Protein AF-A0A6S6TNZ6-F1 (afdb_monomer_lite)

Organism: NCBI:txid269237

Secondary structure (DSSP, 8-state):
--TT-EEE-TTT--EEE-SS--SSPPEETTEEPEE--S-HHHHHHHHHHHHHHHHHHHHHHHHHHHHHTT-TTTTHHHHHHHHHHHHHHHHHT-

Structure (mmCIF, N/CA/C/O backbone):
data_AF-A0A6S6TNZ6-F1
#
_entry.id   AF-A0A6S6TNZ6-F1
#
loop_
_atom_site.group_PDB
_atom_site.id
_atom_site.type_symbol
_atom_site.label_atom_id
_atom_site.label_alt_id
_atom_site.label_comp_id
_atom_site.label_asym_id
_atom_site.label_entity_id
_atom_site.label_seq_id
_atom_site.pdbx_PDB_ins_code
_atom_site.Cartn_x
_atom_site.Cartn_y
_atom_site.Cartn_z
_atom_site.occupancy
_atom_site.B_iso_or_equiv
_atom_site.auth_seq_id
_atom_site.auth_comp_id
_atom_site.auth_asym_id
_atom_site.auth_atom_id
_atom_site.pdbx_PDB_model_num
ATOM 1 N N . MET A 1 1 ? -7.056 10.570 14.952 1.00 78.69 1 MET A N 1
ATOM 2 C CA . MET A 1 1 ? -6.959 9.995 13.603 1.00 78.69 1 MET A CA 1
ATOM 3 C C . MET A 1 1 ? -5.549 10.185 13.103 1.00 78.69 1 MET A C 1
ATOM 5 O O . MET A 1 1 ? -5.028 11.296 13.154 1.00 78.69 1 MET A O 1
ATOM 9 N N . ARG A 1 2 ? -4.930 9.101 12.668 1.00 84.25 2 ARG A N 1
ATOM 10 C CA . ARG A 1 2 ? -3.674 9.066 11.932 1.00 84.25 2 ARG A CA 1
ATOM 11 C C . ARG A 1 2 ? -3.966 8.549 10.528 1.00 84.25 2 ARG A C 1
ATOM 13 O O . ARG A 1 2 ? -4.976 7.889 10.292 1.00 84.25 2 ARG A O 1
ATOM 20 N N . GLN A 1 3 ? -3.082 8.879 9.599 1.00 86.31 3 GLN A N 1
ATOM 21 C CA . GLN A 1 3 ? -3.155 8.359 8.241 1.00 86.31 3 GLN A CA 1
ATOM 22 C C . GLN A 1 3 ? -3.075 6.824 8.267 1.00 86.31 3 GLN A C 1
ATOM 24 O O . GLN A 1 3 ? -2.272 6.275 9.017 1.00 86.31 3 GLN A O 1
ATOM 29 N N . TYR A 1 4 ? -3.904 6.170 7.455 1.00 89.69 4 TYR A N 1
ATOM 30 C CA . TYR A 1 4 ? -4.082 4.719 7.321 1.00 89.69 4 TYR A CA 1
ATOM 31 C C . TYR A 1 4 ? -4.785 3.991 8.474 1.00 89.69 4 TYR A C 1
ATOM 33 O O . TYR A 1 4 ? -4.836 2.761 8.481 1.00 89.69 4 TYR A O 1
ATOM 41 N N . GLU A 1 5 ? -5.378 4.713 9.426 1.00 90.94 5 GLU A N 1
ATOM 42 C CA . GLU A 1 5 ? -6.301 4.098 10.384 1.00 90.94 5 GLU A CA 1
ATOM 43 C C . GLU A 1 5 ? -7.618 3.725 9.690 1.00 90.94 5 GLU A C 1
ATOM 45 O O . GLU A 1 5 ? -8.172 4.499 8.906 1.00 90.94 5 GLU A O 1
ATOM 50 N N . SER A 1 6 ? -8.119 2.528 9.986 1.00 91.19 6 SER A N 1
ATOM 51 C CA . SER A 1 6 ? -9.394 2.014 9.488 1.00 91.19 6 SER A CA 1
ATOM 52 C C . SER A 1 6 ? -10.478 2.155 10.551 1.00 91.19 6 SER A C 1
ATOM 54 O O . SER A 1 6 ? -10.253 1.864 11.730 1.00 91.19 6 SER A O 1
ATOM 56 N N . TYR A 1 7 ? -11.662 2.582 10.122 1.00 91.44 7 TYR A N 1
ATOM 57 C CA . TYR A 1 7 ? -12.839 2.781 10.957 1.00 91.44 7 TYR A CA 1
ATOM 58 C C . TYR A 1 7 ? -14.037 2.040 10.383 1.00 91.44 7 TYR A C 1
ATOM 60 O O . TYR A 1 7 ? -14.268 2.076 9.177 1.00 91.44 7 TYR A O 1
ATOM 68 N N . LYS A 1 8 ? -14.849 1.441 11.249 1.00 92.25 8 LYS A N 1
ATOM 69 C CA . LYS A 1 8 ? -16.027 0.665 10.875 1.00 92.25 8 LYS A CA 1
ATOM 70 C C . LYS A 1 8 ? -17.283 1.194 11.555 1.00 92.25 8 LYS A C 1
ATOM 72 O O . LYS A 1 8 ? -17.280 1.573 12.725 1.00 92.25 8 LYS A O 1
ATOM 77 N N . CYS A 1 9 ? -18.385 1.211 10.813 1.00 92.69 9 CYS A N 1
ATOM 78 C CA . CYS A 1 9 ? -19.710 1.477 11.355 1.00 92.69 9 CYS A CA 1
ATOM 79 C C . CYS A 1 9 ? -20.434 0.160 11.662 1.00 92.69 9 CYS A C 1
ATOM 81 O O . CYS A 1 9 ? -20.688 -0.644 10.766 1.00 92.69 9 CYS A O 1
ATOM 83 N N . ASN A 1 10 ? -20.850 -0.028 12.915 1.00 87.06 10 ASN A N 1
ATOM 84 C CA . ASN A 1 10 ? -21.522 -1.251 13.369 1.00 87.06 10 ASN A CA 1
ATOM 85 C C . ASN A 1 10 ? -22.993 -1.377 12.917 1.00 87.06 10 ASN A C 1
ATOM 87 O O . ASN A 1 10 ? -23.574 -2.451 13.039 1.00 87.06 10 ASN A O 1
ATOM 91 N N . LYS A 1 11 ? -23.606 -0.309 12.381 1.00 89.19 11 LYS A N 1
ATOM 92 C CA . LYS A 1 11 ? -24.988 -0.340 11.858 1.00 89.19 11 LYS A CA 1
ATOM 93 C C . LYS A 1 11 ? -25.078 -0.750 10.391 1.00 89.19 11 LYS A C 1
ATOM 95 O O . LYS A 1 11 ? -25.890 -1.601 10.052 1.00 89.19 11 LYS A O 1
ATOM 100 N N . CYS A 1 12 ? -24.302 -0.104 9.520 1.00 89.81 12 CYS A N 1
ATOM 101 C CA . CYS A 1 12 ? -24.343 -0.350 8.074 1.00 89.81 12 CYS A CA 1
ATOM 102 C C . CYS A 1 12 ? -23.226 -1.278 7.582 1.00 89.81 12 CYS A C 1
ATOM 104 O O . CYS A 1 12 ? -23.302 -1.763 6.460 1.00 89.81 12 CYS A O 1
ATOM 106 N N . GLY A 1 13 ? -22.198 -1.526 8.400 1.00 87.12 13 GLY A N 1
ATOM 107 C CA . GLY A 1 13 ? -21.047 -2.343 8.022 1.00 87.12 13 GLY A CA 1
ATOM 108 C C . GLY A 1 13 ? -20.010 -1.620 7.161 1.00 87.12 13 GLY A C 1
ATOM 109 O O . GLY A 1 13 ? -19.033 -2.254 6.775 1.00 87.12 13 GLY A O 1
ATOM 110 N N . ASN A 1 14 ? -20.182 -0.322 6.879 1.00 88.75 14 ASN A N 1
ATOM 111 C CA . ASN A 1 14 ? -19.204 0.448 6.112 1.00 88.75 14 ASN A CA 1
ATOM 112 C C . ASN A 1 14 ? -17.871 0.535 6.854 1.00 88.75 14 ASN A C 1
ATOM 114 O O . ASN A 1 14 ? -17.836 0.882 8.037 1.00 88.75 14 ASN A O 1
ATOM 118 N N . GLU A 1 15 ? -16.793 0.290 6.119 1.00 90.69 15 GLU A N 1
ATOM 119 C CA . GLU A 1 15 ? -15.420 0.445 6.574 1.00 90.69 15 GLU A CA 1
ATOM 120 C C . GLU A 1 15 ? -14.731 1.515 5.725 1.00 90.69 15 GLU A C 1
ATOM 122 O O . GLU A 1 15 ? -14.904 1.564 4.506 1.00 90.69 15 GLU A O 1
ATOM 127 N N . ILE A 1 16 ? -13.999 2.410 6.380 1.00 90.62 16 ILE A N 1
ATOM 128 C CA . ILE A 1 16 ? -13.269 3.500 5.737 1.00 90.62 16 ILE A CA 1
ATOM 129 C C . ILE A 1 16 ? -11.830 3.518 6.230 1.00 90.62 16 ILE A C 1
ATOM 131 O O . ILE A 1 16 ? -11.570 3.319 7.413 1.00 90.62 16 ILE A O 1
ATOM 135 N N . GLU A 1 17 ? -10.904 3.807 5.326 1.00 90.50 17 GLU A N 1
ATOM 136 C CA . GLU A 1 17 ? -9.502 4.062 5.645 1.00 90.50 17 GLU A CA 1
ATOM 137 C C . GLU A 1 17 ? -9.234 5.567 5.548 1.00 90.50 17 GLU A C 1
ATOM 139 O O . GLU A 1 17 ? -9.580 6.213 4.555 1.00 90.50 17 GLU A O 1
ATOM 144 N N . VAL A 1 18 ? -8.611 6.138 6.575 1.00 91.38 18 VAL A N 1
ATOM 145 C CA . VAL A 1 18 ? -8.263 7.561 6.605 1.00 91.38 18 VAL A CA 1
ATOM 146 C C . VAL A 1 18 ? -7.045 7.816 5.718 1.00 91.38 18 VAL A C 1
ATOM 148 O O . VAL A 1 18 ? -5.939 7.406 6.058 1.00 91.38 18 VAL A O 1
ATOM 151 N N . GLN A 1 19 ? -7.217 8.542 4.612 1.00 90.50 19 GLN A N 1
ATOM 152 C CA . GLN A 1 19 ? -6.092 8.951 3.754 1.00 90.50 19 GLN A CA 1
ATOM 153 C C . GLN A 1 19 ? -5.459 10.278 4.178 1.00 90.50 19 GLN A C 1
ATOM 155 O O . GLN A 1 19 ? -4.246 10.444 4.078 1.00 90.50 19 GLN A O 1
ATOM 160 N N . GLU A 1 20 ? -6.261 11.211 4.686 1.00 89.62 20 GLU A N 1
ATOM 161 C CA . GLU A 1 20 ? -5.811 12.518 5.161 1.00 89.62 20 GLU A CA 1
ATOM 162 C C . GLU A 1 20 ? -6.442 12.810 6.518 1.00 89.62 20 GLU A C 1
ATOM 164 O O . GLU A 1 20 ? -7.611 12.504 6.760 1.00 89.62 20 GLU A O 1
ATOM 169 N N . VAL A 1 21 ? -5.657 13.385 7.427 1.00 88.75 21 VAL A N 1
ATOM 170 C CA . VAL A 1 21 ? -6.136 13.710 8.770 1.00 88.75 21 VAL A CA 1
ATOM 171 C C . VAL A 1 21 ? -6.875 15.047 8.755 1.00 88.75 21 VAL A C 1
ATOM 173 O O . VAL A 1 21 ? -6.338 16.066 8.329 1.00 88.75 21 VAL A O 1
ATOM 176 N N . GLY A 1 22 ? -8.113 15.041 9.244 1.00 86.81 22 GLY A N 1
ATOM 177 C CA . GLY A 1 22 ? -8.926 16.236 9.474 1.00 86.81 22 GLY A CA 1
ATOM 178 C C . GLY A 1 22 ? -9.249 16.414 10.959 1.00 86.81 22 GLY A C 1
ATOM 179 O O . GLY A 1 22 ? -9.143 15.475 11.744 1.00 86.81 22 GLY A O 1
ATOM 180 N N . GLY A 1 23 ? -9.658 17.621 11.356 1.00 85.38 23 GLY A N 1
ATOM 181 C CA . GLY A 1 23 ? -10.026 17.932 12.746 1.00 85.38 23 GLY A CA 1
ATOM 182 C C . GLY A 1 23 ? -11.439 17.496 13.169 1.00 85.38 23 GLY A C 1
ATOM 183 O O . GLY A 1 23 ? -11.815 17.723 14.314 1.00 85.38 23 GLY A O 1
ATOM 184 N N . GLY A 1 24 ? -12.236 16.923 12.262 1.00 85.81 24 GLY A N 1
ATOM 185 C CA . GLY A 1 24 ? -13.608 16.478 12.539 1.00 85.81 24 GLY A CA 1
ATOM 186 C C . GLY A 1 24 ? -13.688 15.034 13.041 1.00 85.81 24 GLY A C 1
ATOM 187 O O . GLY A 1 24 ? -12.780 14.239 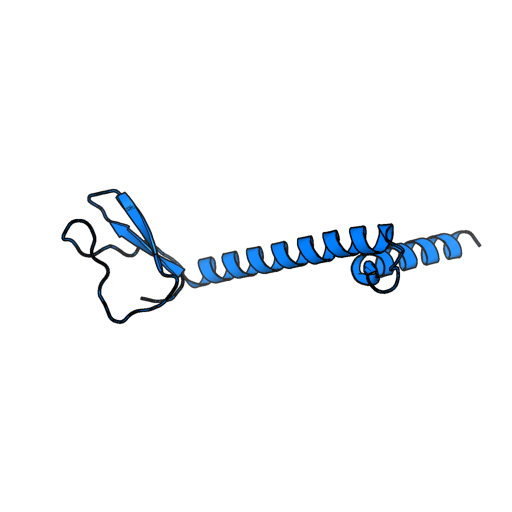12.811 1.00 85.81 24 GLY A O 1
ATOM 188 N N . THR A 1 25 ? -14.792 14.678 13.701 1.00 82.62 25 THR A N 1
ATOM 189 C CA . THR A 1 25 ? -15.107 13.294 14.087 1.00 82.62 25 THR A CA 1
ATOM 190 C C . THR A 1 25 ? -15.811 12.545 12.951 1.00 82.62 25 THR A C 1
ATOM 192 O O . THR A 1 25 ? -16.665 13.094 12.251 1.00 82.62 25 THR A O 1
ATOM 195 N N . LEU A 1 26 ? -15.446 11.274 12.744 1.00 85.69 26 LEU A N 1
ATOM 196 C CA . LEU A 1 26 ? -16.047 10.416 11.721 1.00 85.69 26 LEU A CA 1
ATOM 197 C C . LEU A 1 26 ? -17.383 9.876 12.236 1.00 85.69 26 LEU A C 1
ATOM 199 O O . LEU A 1 26 ? -17.422 9.136 13.221 1.00 85.69 26 LEU A O 1
ATOM 203 N N . SER A 1 27 ? -18.474 10.232 11.557 1.00 88.31 27 SER A N 1
ATOM 204 C CA . SER A 1 27 ? -19.817 9.753 11.882 1.00 88.31 27 SER A CA 1
ATOM 205 C C . SER A 1 27 ? -20.479 9.080 10.680 1.00 88.31 27 SER A C 1
ATOM 207 O O . SER A 1 27 ? -20.401 9.555 9.548 1.00 88.31 27 SER A O 1
ATOM 209 N N . CYS A 1 28 ? -21.139 7.950 10.928 1.00 86.50 28 CYS A N 1
ATOM 210 C CA . CYS A 1 28 ? -21.904 7.204 9.935 1.00 86.50 28 CYS A CA 1
ATOM 211 C C . CYS A 1 28 ? -23.200 6.682 10.580 1.00 86.50 28 CYS A C 1
ATOM 213 O O . CYS A 1 28 ? -23.195 6.225 11.721 1.00 86.50 28 CYS A O 1
ATOM 215 N N . CYS A 1 29 ? -24.336 6.785 9.880 1.00 87.25 29 CYS A N 1
ATOM 216 C CA . CYS A 1 29 ? -25.660 6.364 10.379 1.00 87.25 29 CYS A CA 1
ATOM 217 C C . CYS A 1 29 ? -26.071 6.975 11.742 1.00 87.25 29 CYS A C 1
ATOM 219 O O . CYS A 1 29 ? -26.766 6.336 12.542 1.00 87.25 29 CYS A O 1
ATOM 221 N N . GLY A 1 30 ? -25.642 8.216 12.002 1.00 86.38 30 GLY A N 1
ATOM 222 C CA . GLY A 1 30 ? -25.938 8.948 13.238 1.00 86.38 30 GLY A CA 1
ATOM 223 C C . GLY A 1 30 ? -25.166 8.456 14.467 1.00 86.38 30 GLY A C 1
ATOM 224 O O . GLY A 1 30 ? -25.586 8.728 15.587 1.00 86.38 30 GLY A O 1
ATOM 225 N N . GLN A 1 31 ? -24.082 7.701 14.273 1.00 86.94 31 GLN A N 1
ATOM 226 C CA . GLN A 1 31 ? -23.181 7.239 15.330 1.00 86.94 31 GLN A CA 1
ATOM 227 C C . GLN A 1 31 ? -21.727 7.523 14.953 1.00 86.94 31 GLN A C 1
ATOM 229 O O . GLN A 1 31 ? -21.395 7.622 13.770 1.00 86.94 31 GLN A O 1
ATOM 234 N N . GLU A 1 32 ? -20.866 7.646 15.958 1.00 86.88 32 GLU A N 1
ATOM 235 C CA . GLU A 1 32 ? -19.419 7.719 15.756 1.00 86.88 32 GLU A CA 1
ATOM 236 C C . GLU A 1 32 ? -18.878 6.357 15.306 1.00 86.88 32 GLU A C 1
ATOM 238 O O . GLU A 1 32 ? -19.370 5.306 15.725 1.00 86.88 32 GLU A O 1
ATOM 243 N N . MET A 1 33 ? -17.902 6.378 14.401 1.00 88.94 33 MET A N 1
ATOM 244 C CA . MET A 1 33 ? -17.303 5.157 13.862 1.00 88.94 33 MET A CA 1
ATOM 245 C C . MET A 1 33 ? -16.239 4.594 14.810 1.00 88.94 33 MET A C 1
ATOM 247 O O . MET A 1 33 ? -15.491 5.343 15.436 1.00 88.94 33 MET A O 1
ATOM 251 N N . GLU A 1 34 ? -16.145 3.269 14.884 1.00 88.06 34 GLU A N 1
ATOM 252 C CA . GLU A 1 34 ? -15.190 2.565 15.741 1.00 88.06 34 GLU A CA 1
ATOM 253 C C . GLU A 1 34 ? -13.883 2.306 14.987 1.00 88.06 34 GLU A C 1
ATOM 255 O O . GLU A 1 34 ? -13.911 1.902 13.826 1.00 88.06 34 GLU A O 1
ATOM 260 N N . MET A 1 35 ? -12.735 2.542 15.625 1.00 88.12 35 MET A N 1
ATOM 261 C CA . MET A 1 35 ? -11.428 2.228 15.039 1.00 88.12 35 MET A CA 1
ATOM 262 C C . MET A 1 35 ? -11.180 0.716 15.113 1.00 88.12 35 MET A C 1
ATOM 264 O O . MET A 1 35 ? -11.254 0.138 16.193 1.00 88.12 35 MET A O 1
ATOM 268 N N . VAL A 1 36 ? -10.842 0.094 13.982 1.00 91.31 36 VAL A N 1
ATOM 269 C CA . VAL A 1 36 ? -10.595 -1.360 13.875 1.00 91.31 36 VAL A CA 1
ATOM 270 C C . VAL A 1 36 ? -9.112 -1.720 13.741 1.00 91.31 36 VAL A C 1
ATOM 272 O O . VAL A 1 36 ? -8.744 -2.882 13.889 1.00 91.31 36 VAL A O 1
ATOM 275 N N . THR A 1 37 ? -8.237 -0.756 13.447 1.00 88.69 37 THR A N 1
ATOM 276 C CA . THR A 1 37 ? -6.807 -1.031 13.244 1.00 88.69 37 THR A CA 1
ATOM 277 C C . THR A 1 37 ? -6.098 -1.381 14.554 1.00 88.69 37 THR A C 1
ATOM 279 O O . THR A 1 37 ? -5.940 -0.532 15.424 1.00 88.69 37 THR A O 1
ATOM 282 N N . GLU A 1 38 ? -5.577 -2.606 14.655 1.00 84.62 38 GLU A N 1
ATOM 283 C CA . GLU A 1 38 ? -4.808 -3.058 15.825 1.00 84.62 38 GLU A CA 1
ATOM 284 C C . GLU A 1 38 ? -3.384 -2.479 15.862 1.00 84.62 38 GLU A C 1
ATOM 286 O O . GLU A 1 38 ? -2.912 -2.019 16.902 1.00 84.62 38 GLU A O 1
ATOM 291 N N . ASN A 1 39 ? -2.673 -2.502 14.725 1.00 90.88 39 ASN A N 1
ATOM 292 C CA . ASN A 1 39 ? -1.276 -2.079 14.647 1.00 90.88 39 ASN A CA 1
ATOM 293 C C . ASN A 1 39 ? -0.994 -1.242 13.394 1.00 90.88 39 ASN A C 1
ATOM 295 O O . ASN A 1 39 ? -0.791 -1.759 12.295 1.00 90.88 39 ASN A O 1
ATOM 299 N N . LEU A 1 40 ? -0.913 0.074 13.587 1.00 88.56 40 LEU A N 1
ATOM 300 C CA . LEU A 1 40 ? -0.638 1.026 12.512 1.00 88.56 40 LEU A CA 1
ATOM 301 C C . LEU A 1 40 ? 0.748 0.824 11.869 1.00 88.56 40 LEU A C 1
ATOM 303 O O . LEU A 1 40 ? 0.913 1.026 10.667 1.00 88.56 40 LEU A O 1
ATOM 307 N N . THR A 1 41 ? 1.749 0.397 12.643 1.00 91.00 41 THR A N 1
ATOM 308 C CA . THR A 1 41 ? 3.106 0.151 12.131 1.00 91.00 41 THR A CA 1
ATOM 309 C C . THR A 1 41 ? 3.112 -0.980 11.107 1.00 91.00 41 THR 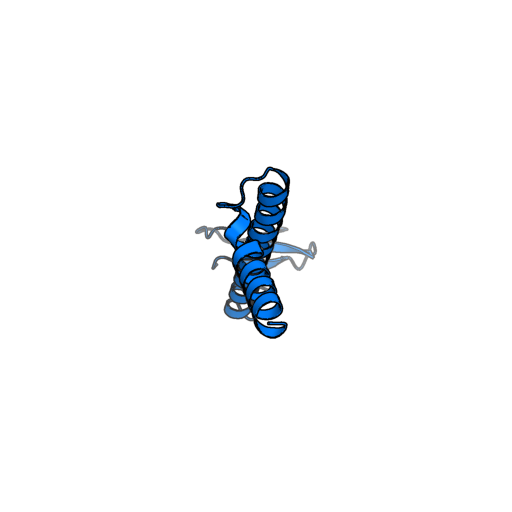A C 1
ATOM 311 O O . THR A 1 41 ? 3.741 -0.848 10.059 1.00 91.00 41 THR A O 1
ATOM 314 N N . ALA A 1 42 ? 2.377 -2.063 11.370 1.00 91.06 42 ALA A N 1
ATOM 315 C CA . ALA A 1 42 ? 2.247 -3.178 10.437 1.00 91.06 42 ALA A CA 1
ATOM 316 C C . ALA A 1 42 ? 1.585 -2.741 9.118 1.00 91.06 42 ALA A C 1
ATOM 318 O O . ALA A 1 42 ? 2.094 -3.061 8.045 1.00 91.06 42 ALA A O 1
ATOM 319 N N . VAL A 1 43 ? 0.511 -1.943 9.192 1.00 90.31 43 VAL A N 1
ATOM 320 C CA . VAL A 1 43 ? -0.182 -1.392 8.011 1.00 90.31 43 VAL A CA 1
ATOM 321 C C . VAL A 1 43 ? 0.763 -0.531 7.166 1.00 90.31 43 VAL A C 1
ATOM 323 O O . VAL A 1 43 ? 0.831 -0.691 5.946 1.00 90.31 43 VAL A O 1
ATOM 326 N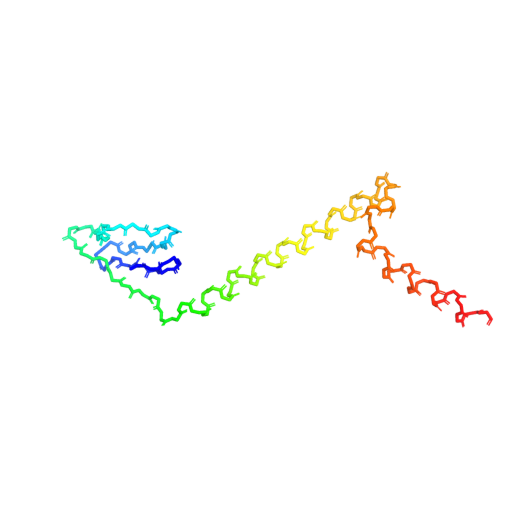 N . ASN A 1 44 ? 1.547 0.335 7.810 1.00 91.12 44 ASN A N 1
ATOM 327 C CA . ASN A 1 44 ?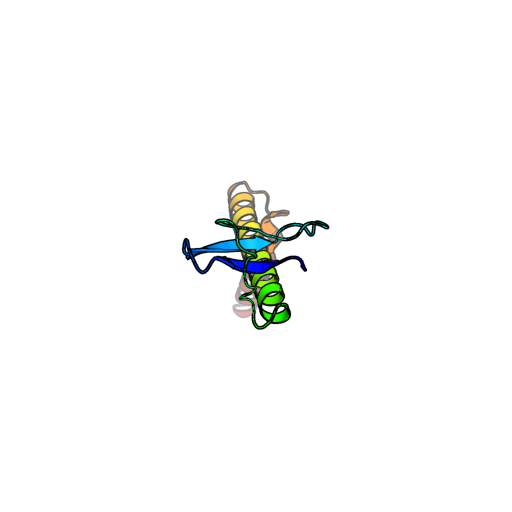 2.518 1.187 7.124 1.00 91.12 44 ASN A CA 1
ATOM 328 C C . ASN A 1 44 ? 3.615 0.378 6.425 1.00 91.12 44 ASN A C 1
ATOM 330 O O . ASN A 1 44 ? 3.943 0.662 5.273 1.00 91.12 44 ASN A O 1
ATOM 334 N N . LEU A 1 45 ? 4.152 -0.652 7.088 1.00 93.31 45 LEU A N 1
ATOM 335 C CA . LEU A 1 45 ? 5.146 -1.542 6.486 1.00 93.31 45 LEU A CA 1
ATOM 336 C C . LEU A 1 45 ? 4.580 -2.279 5.267 1.00 93.31 45 LEU A C 1
ATOM 338 O O . LEU A 1 45 ? 5.247 -2.349 4.237 1.00 93.31 45 LEU A O 1
ATOM 342 N N . MET A 1 46 ? 3.349 -2.789 5.355 1.00 92.25 46 MET A N 1
ATOM 343 C CA . MET A 1 46 ? 2.700 -3.476 4.234 1.00 92.25 46 MET A CA 1
ATOM 344 C C . MET A 1 46 ? 2.511 -2.550 3.029 1.00 92.25 46 MET A C 1
ATOM 346 O O . MET A 1 46 ? 2.820 -2.939 1.902 1.00 92.25 46 MET A O 1
ATOM 350 N N . LYS A 1 47 ? 2.059 -1.309 3.251 1.00 91.38 47 LYS A N 1
ATOM 351 C CA . LYS A 1 47 ? 1.908 -0.313 2.177 1.00 91.38 47 LYS A CA 1
ATOM 352 C C . LYS A 1 47 ? 3.252 0.060 1.549 1.00 91.38 47 LYS A C 1
ATOM 354 O O . LYS A 1 47 ? 3.348 0.117 0.324 1.00 91.38 47 LYS A O 1
ATOM 359 N N . ALA A 1 48 ? 4.293 0.258 2.359 1.00 93.50 48 ALA A N 1
ATOM 360 C CA . ALA A 1 48 ? 5.640 0.544 1.866 1.00 93.50 48 ALA A CA 1
ATOM 361 C C . ALA A 1 48 ? 6.187 -0.608 1.005 1.00 93.50 48 ALA A C 1
ATOM 363 O O . ALA A 1 48 ? 6.656 -0.378 -0.108 1.00 93.50 48 ALA A O 1
ATOM 364 N N . PHE A 1 49 ? 6.044 -1.851 1.473 1.00 94.88 49 PHE A N 1
ATOM 365 C CA . PHE A 1 49 ? 6.456 -3.046 0.736 1.00 94.88 49 PHE A CA 1
ATOM 366 C C . PHE A 1 49 ? 5.711 -3.204 -0.598 1.00 94.88 49 PHE A C 1
ATOM 368 O O . PHE A 1 49 ? 6.314 -3.535 -1.626 1.00 94.88 49 PHE A O 1
ATOM 375 N N . ALA A 1 50 ? 4.401 -2.938 -0.603 1.00 93.56 50 ALA A N 1
ATOM 376 C CA . ALA A 1 50 ? 3.600 -2.946 -1.820 1.00 93.56 50 ALA A CA 1
ATOM 377 C C . ALA A 1 50 ? 4.082 -1.877 -2.817 1.00 93.56 50 ALA A C 1
ATOM 379 O O . ALA A 1 50 ? 4.250 -2.181 -3.998 1.00 93.56 50 ALA A O 1
ATOM 380 N N . GLY A 1 51 ? 4.364 -0.657 -2.348 1.00 93.25 51 GLY A N 1
ATOM 381 C CA . GLY A 1 51 ? 4.886 0.429 -3.181 1.00 93.25 51 GLY A CA 1
ATOM 382 C C . GLY A 1 51 ? 6.262 0.119 -3.774 1.00 93.25 51 GLY A C 1
ATOM 383 O O . GLY A 1 51 ? 6.476 0.308 -4.971 1.00 93.25 51 GLY A O 1
ATOM 384 N N . GLU A 1 52 ? 7.173 -0.430 -2.970 1.00 93.62 52 GLU A N 1
ATOM 385 C CA .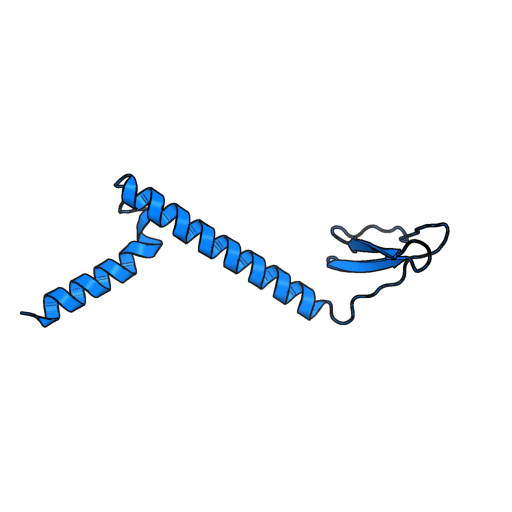 GLU A 1 52 ? 8.499 -0.843 -3.437 1.00 93.62 52 GLU A CA 1
ATOM 386 C C . GLU A 1 52 ? 8.401 -1.943 -4.502 1.00 93.62 52 GLU A C 1
ATOM 388 O O . GLU A 1 52 ? 9.062 -1.883 -5.541 1.00 93.62 52 GLU A O 1
ATOM 393 N N . SER A 1 53 ? 7.520 -2.923 -4.290 1.00 93.00 53 SER A N 1
ATOM 394 C CA . SER A 1 53 ? 7.320 -4.008 -5.250 1.00 93.00 53 SER A CA 1
ATOM 395 C C . SER A 1 53 ? 6.707 -3.528 -6.562 1.00 93.00 53 SER A C 1
ATOM 397 O O . SER A 1 53 ? 7.141 -3.949 -7.633 1.00 93.00 53 SER A O 1
ATOM 399 N N . GLN A 1 54 ? 5.760 -2.591 -6.506 1.00 92.25 54 GLN A N 1
ATOM 400 C CA . GLN A 1 54 ? 5.215 -1.957 -7.706 1.00 92.25 54 GLN A CA 1
ATOM 401 C C . GLN A 1 54 ? 6.273 -1.151 -8.467 1.00 92.25 54 GLN A C 1
ATOM 403 O O . GLN A 1 54 ? 6.314 -1.210 -9.696 1.00 92.25 54 GLN A O 1
ATOM 408 N N . ALA A 1 55 ? 7.130 -0.406 -7.763 1.00 91.38 55 ALA A N 1
ATOM 409 C CA . ALA A 1 55 ? 8.209 0.354 -8.386 1.00 91.38 55 ALA A CA 1
ATOM 410 C C . ALA A 1 55 ? 9.202 -0.576 -9.094 1.00 91.38 55 ALA A C 1
ATOM 412 O O . ALA A 1 55 ? 9.517 -0.356 -10.262 1.00 91.38 55 ALA A O 1
ATOM 413 N N . ARG A 1 56 ? 9.619 -1.660 -8.429 1.00 88.62 56 ARG A N 1
ATOM 414 C CA . ARG A 1 56 ? 10.505 -2.682 -9.001 1.00 88.62 56 ARG A CA 1
ATOM 415 C C . ARG A 1 56 ? 9.939 -3.271 -10.291 1.00 88.62 56 ARG A C 1
ATOM 417 O O . ARG A 1 56 ? 10.626 -3.257 -11.307 1.00 88.62 56 ARG A O 1
ATOM 424 N N . ASN A 1 57 ? 8.672 -3.686 -10.271 1.00 88.56 57 ASN A N 1
ATOM 425 C CA . ASN A 1 57 ? 8.005 -4.252 -11.445 1.00 88.56 57 ASN A CA 1
ATOM 426 C C . ASN A 1 57 ? 7.927 -3.248 -12.604 1.00 88.56 57 ASN A C 1
ATOM 428 O O . ASN A 1 57 ? 8.080 -3.625 -13.762 1.00 88.56 57 ASN A O 1
ATOM 432 N N . LYS A 1 58 ? 7.711 -1.959 -12.309 1.00 88.88 58 LYS A N 1
ATOM 433 C CA . LYS A 1 58 ? 7.732 -0.904 -13.330 1.00 88.88 58 LYS A CA 1
ATOM 434 C C . LYS A 1 58 ? 9.121 -0.744 -13.939 1.00 88.88 58 LYS A C 1
ATOM 436 O O . LYS A 1 58 ? 9.230 -0.719 -15.158 1.00 88.88 58 LYS A O 1
ATOM 441 N N . TYR A 1 59 ? 10.167 -0.639 -13.119 1.00 87.50 59 TYR A N 1
ATOM 442 C CA . TYR A 1 59 ? 11.537 -0.508 -13.625 1.00 87.50 59 TYR A CA 1
ATOM 443 C C . TYR A 1 59 ? 11.944 -1.706 -14.481 1.00 87.50 59 TYR A C 1
ATOM 445 O O . TYR A 1 59 ? 12.548 -1.519 -15.532 1.00 87.50 59 TYR A O 1
ATOM 453 N N . GLU A 1 60 ? 11.564 -2.913 -14.069 1.00 85.69 60 GLU A N 1
ATOM 454 C CA . GLU A 1 60 ? 11.754 -4.132 -14.848 1.00 85.69 60 GLU A CA 1
ATOM 455 C C . GLU A 1 60 ? 11.041 -4.055 -16.205 1.00 85.69 60 GLU A C 1
ATOM 457 O O . GLU A 1 60 ? 11.696 -4.174 -17.238 1.00 85.69 60 GLU A O 1
ATOM 462 N N . PHE A 1 61 ? 9.741 -3.749 -16.211 1.00 87.69 61 PHE A N 1
ATOM 463 C CA . PHE A 1 61 ? 8.957 -3.631 -17.440 1.00 87.69 61 PHE A CA 1
ATOM 464 C C . PHE A 1 61 ? 9.534 -2.590 -18.410 1.00 87.69 61 PHE A C 1
ATOM 466 O O . PHE A 1 61 ? 9.704 -2.863 -19.595 1.00 87.69 61 PHE A O 1
ATOM 473 N N . PHE A 1 62 ? 9.890 -1.400 -17.919 1.00 87.62 62 PHE A N 1
ATOM 474 C CA . PHE A 1 62 ? 10.483 -0.362 -18.767 1.00 87.62 62 PHE A CA 1
ATOM 475 C C . PHE A 1 62 ? 11.891 -0.718 -19.250 1.00 87.62 62 PHE A C 1
ATOM 477 O O . PHE A 1 62 ? 12.297 -0.257 -20.315 1.00 87.62 62 PHE A O 1
ATOM 484 N N . SER A 1 63 ? 12.631 -1.538 -18.501 1.00 85.12 63 SER A N 1
ATOM 485 C CA . SER A 1 63 ? 13.936 -2.035 -18.945 1.00 85.12 63 SER A CA 1
ATOM 486 C C . SER A 1 63 ? 13.796 -3.009 -20.110 1.00 85.12 63 SER A C 1
ATOM 488 O O . SER A 1 63 ? 14.588 -2.926 -21.046 1.00 85.12 63 SER A O 1
ATOM 490 N N . ASP A 1 64 ? 12.780 -3.877 -20.078 1.00 85.00 64 ASP A N 1
ATOM 491 C CA . ASP A 1 64 ? 12.472 -4.800 -21.176 1.00 85.00 64 ASP A CA 1
ATOM 492 C C . ASP A 1 64 ? 12.069 -4.0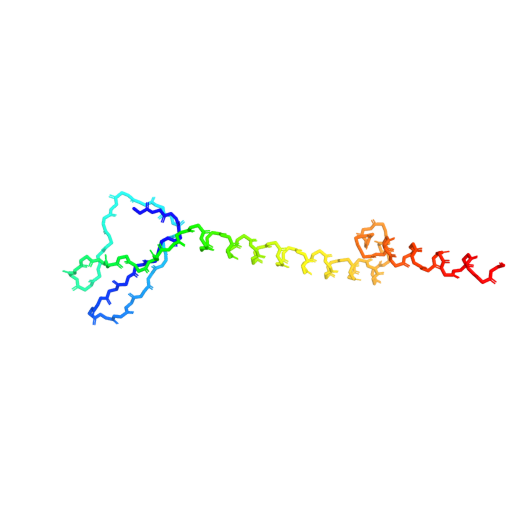30 -22.442 1.00 85.00 64 ASP A C 1
ATOM 494 O O . ASP A 1 64 ? 12.654 -4.236 -23.503 1.00 85.00 64 ASP A O 1
ATOM 498 N N . VAL A 1 65 ? 11.162 -3.055 -22.316 1.00 88.88 65 VAL A N 1
ATOM 499 C CA . VAL A 1 65 ? 10.751 -2.196 -23.444 1.00 88.88 65 VAL A CA 1
ATOM 500 C C . VAL A 1 65 ? 11.945 -1.429 -24.025 1.00 88.88 65 VAL A C 1
ATOM 502 O O . VAL A 1 65 ? 12.161 -1.432 -25.234 1.00 88.88 65 VAL A O 1
ATOM 505 N N . ALA A 1 66 ? 12.780 -0.818 -23.179 1.00 86.56 66 ALA A N 1
ATOM 506 C CA . ALA A 1 66 ? 13.968 -0.095 -23.636 1.00 86.56 66 ALA A CA 1
ATOM 507 C C . ALA A 1 66 ? 14.986 -1.013 -24.336 1.00 86.56 66 ALA A C 1
ATOM 509 O O . ALA A 1 66 ? 15.737 -0.557 -25.199 1.00 86.56 66 ALA A O 1
ATOM 510 N N . TYR A 1 67 ? 15.036 -2.296 -23.971 1.00 84.12 67 TYR A N 1
ATOM 511 C CA . TYR A 1 67 ? 15.877 -3.275 -24.649 1.00 84.12 67 TYR A CA 1
ATOM 512 C C . TYR A 1 67 ? 15.352 -3.586 -26.055 1.00 84.12 67 TYR A C 1
ATOM 514 O O . TYR A 1 67 ? 16.136 -3.566 -27.004 1.00 84.12 67 TYR A O 1
ATOM 522 N N . GLU A 1 68 ? 14.041 -3.805 -26.196 1.00 85.38 68 GLU A N 1
ATOM 523 C CA . GLU A 1 68 ? 13.380 -4.034 -27.490 1.00 85.38 68 GLU A CA 1
ATOM 524 C C . GLU A 1 68 ? 13.534 -2.836 -28.441 1.00 85.38 68 GLU A C 1
ATOM 526 O O . GLU A 1 68 ? 13.754 -3.014 -29.638 1.00 85.38 68 GLU A O 1
ATOM 531 N N . GLU A 1 69 ? 13.512 -1.613 -27.909 1.00 88.56 69 GLU A N 1
ATOM 532 C CA . GLU A 1 69 ? 13.719 -0.375 -28.674 1.00 88.56 69 GLU A CA 1
ATOM 533 C C . GLU A 1 69 ? 15.203 -0.065 -28.974 1.00 88.56 69 GLU A C 1
ATOM 535 O O . GLU A 1 69 ? 15.521 0.963 -29.576 1.00 88.56 69 GLU A O 1
ATOM 540 N N . GLY A 1 70 ? 16.141 -0.930 -28.564 1.00 84.50 70 GLY A N 1
ATOM 541 C CA . GLY A 1 70 ? 17.581 -0.753 -28.800 1.00 84.50 70 GLY A CA 1
ATOM 542 C C . GLY A 1 70 ? 18.245 0.316 -27.919 1.00 84.50 70 GLY A C 1
ATOM 543 O O . GLY A 1 70 ? 19.412 0.668 -28.115 1.00 84.50 70 GLY A O 1
ATOM 544 N N . LEU A 1 71 ? 17.543 0.823 -26.903 1.00 83.50 71 LEU A N 1
ATOM 545 C CA . LEU A 1 71 ? 18.037 1.787 -25.917 1.00 83.50 71 LEU A CA 1
ATOM 546 C C . LEU A 1 71 ? 18.821 1.070 -24.805 1.00 83.50 71 LEU A C 1
ATOM 548 O O . LEU A 1 71 ? 18.540 1.207 -23.612 1.00 83.50 71 LEU A O 1
ATOM 552 N N . HIS A 1 72 ? 19.865 0.331 -25.187 1.00 77.44 72 HIS A N 1
ATOM 553 C CA . HIS A 1 72 ? 20.645 -0.537 -24.291 1.00 77.44 72 HIS A CA 1
ATOM 554 C C . HIS A 1 72 ? 21.211 0.175 -23.049 1.00 77.44 72 HIS A C 1
ATOM 556 O O . HIS A 1 72 ? 21.377 -0.437 -21.997 1.00 77.44 72 HIS A O 1
ATOM 562 N N . ARG A 1 73 ? 21.484 1.485 -23.143 1.00 74.75 73 ARG A N 1
ATOM 563 C CA . ARG A 1 73 ? 21.971 2.297 -22.013 1.00 74.75 73 ARG A CA 1
ATOM 564 C C . ARG A 1 73 ? 20.898 2.570 -20.955 1.00 74.75 73 ARG A C 1
ATOM 566 O O . ARG A 1 73 ? 21.251 2.803 -19.805 1.00 74.75 73 ARG A O 1
ATOM 573 N N . ILE A 1 74 ? 19.624 2.561 -21.342 1.00 76.31 74 ILE A N 1
ATOM 574 C CA . ILE A 1 74 ? 18.471 2.788 -20.459 1.00 76.31 74 ILE A CA 1
ATOM 575 C C . ILE A 1 74 ? 17.989 1.453 -19.876 1.00 76.31 74 ILE A C 1
ATOM 577 O O . ILE A 1 74 ? 17.658 1.384 -18.696 1.00 76.31 74 ILE A O 1
ATOM 581 N N . ALA A 1 75 ? 18.070 0.373 -20.656 1.00 75.31 75 ALA A N 1
ATOM 582 C CA . ALA A 1 75 ? 17.736 -0.987 -20.228 1.00 75.31 75 ALA A CA 1
ATOM 583 C C . ALA A 1 75 ? 18.679 -1.575 -19.153 1.00 75.31 75 ALA A C 1
ATOM 585 O O . ALA A 1 75 ? 18.432 -2.669 -18.639 1.00 75.31 75 ALA A O 1
ATOM 586 N N . LEU A 1 76 ? 19.768 -0.871 -18.801 1.00 67.12 76 LEU A N 1
ATOM 587 C CA . LEU A 1 76 ? 20.880 -1.372 -17.979 1.00 67.12 76 LEU A CA 1
ATOM 588 C C . LEU A 1 76 ? 20.454 -1.960 -16.624 1.00 67.12 76 LEU A C 1
ATOM 590 O O . LEU A 1 76 ? 21.180 -2.785 -16.075 1.00 67.12 76 LEU A O 1
ATOM 594 N N . CYS A 1 77 ? 19.283 -1.579 -16.103 1.00 64.69 77 CYS A N 1
ATOM 595 C CA . CYS A 1 77 ? 18.751 -2.122 -14.855 1.00 64.69 77 CYS A CA 1
ATOM 596 C C . CYS A 1 77 ? 18.560 -3.653 -14.907 1.00 64.69 77 CYS A C 1
ATOM 598 O O . CYS A 1 77 ? 18.828 -4.314 -13.906 1.00 64.69 77 CYS A O 1
ATOM 600 N N . LYS A 1 78 ? 18.214 -4.225 -16.072 1.00 58.62 78 LYS A N 1
ATOM 601 C CA . LYS A 1 78 ? 18.204 -5.683 -16.306 1.00 58.62 78 LYS A CA 1
ATOM 602 C C . LYS A 1 78 ? 19.497 -6.192 -16.932 1.00 58.62 78 LYS A C 1
ATOM 604 O O . LYS A 1 78 ? 20.132 -7.118 -16.426 1.00 58.62 78 LYS A O 1
ATOM 609 N N . VAL A 1 79 ? 19.924 -5.552 -18.020 1.00 51.12 79 VAL A N 1
ATOM 610 C CA . VAL A 1 79 ? 21.018 -6.082 -18.842 1.00 51.12 79 VAL A CA 1
ATOM 611 C C . VAL A 1 79 ? 22.384 -5.993 -18.163 1.00 51.12 79 VAL A C 1
ATOM 613 O O . VAL A 1 79 ? 23.245 -6.802 -18.476 1.00 51.12 79 VAL A O 1
ATOM 616 N N . GLY A 1 80 ? 22.599 -5.116 -17.176 1.00 54.12 80 GLY A N 1
ATOM 617 C CA . GLY A 1 80 ? 23.866 -5.070 -16.436 1.00 54.12 80 GLY A CA 1
ATOM 618 C C . GLY A 1 80 ? 24.211 -6.382 -15.718 1.00 54.12 80 GLY A C 1
ATOM 619 O O . GLY A 1 80 ? 25.377 -6.765 -15.695 1.00 54.12 80 GLY A O 1
ATOM 620 N N . GLN A 1 81 ? 23.218 -7.106 -15.186 1.00 50.66 81 GLN A N 1
ATOM 621 C CA . GLN A 1 81 ? 23.452 -8.395 -14.522 1.00 50.66 81 GLN A CA 1
ATOM 622 C C . GLN A 1 81 ? 23.553 -9.560 -15.513 1.00 50.66 81 GLN A C 1
ATOM 624 O O . GLN A 1 81 ? 24.418 -10.419 -15.352 1.00 50.66 81 GLN A O 1
ATOM 629 N N . GLU A 1 82 ? 22.727 -9.580 -16.563 1.00 52.78 82 GLU A N 1
ATOM 630 C CA . GLU A 1 82 ? 22.795 -10.630 -17.587 1.00 52.78 82 GLU A CA 1
ATOM 631 C C . GLU A 1 82 ? 24.037 -10.519 -18.480 1.00 52.78 82 GLU A C 1
ATOM 633 O O . GLU A 1 82 ? 24.634 -11.544 -18.800 1.00 52.78 82 GLU A O 1
ATOM 638 N N . TYR A 1 83 ? 24.488 -9.308 -18.834 1.00 52.97 83 TYR A N 1
ATOM 639 C CA . TYR A 1 83 ? 25.752 -9.116 -19.556 1.00 52.97 83 TYR A CA 1
ATOM 640 C C . TYR A 1 83 ? 26.960 -9.492 -18.698 1.00 52.97 83 TYR A C 1
ATOM 642 O O . TYR A 1 83 ? 27.910 -10.043 -19.240 1.00 52.97 83 TYR A O 1
ATOM 650 N N . PHE A 1 84 ? 26.942 -9.246 -17.382 1.00 50.53 84 PHE A N 1
ATOM 651 C CA . PHE A 1 84 ? 28.029 -9.694 -16.501 1.00 50.53 84 PHE A CA 1
ATOM 652 C C . PHE A 1 84 ? 28.068 -11.221 -16.395 1.00 50.53 84 PHE A C 1
ATOM 654 O O . PHE A 1 84 ? 29.149 -11.801 -16.380 1.00 50.53 84 PHE A O 1
ATOM 661 N N . LYS A 1 85 ? 26.896 -11.871 -16.378 1.00 54.22 85 LYS A N 1
ATOM 662 C CA . LYS A 1 85 ? 26.779 -13.332 -16.332 1.00 54.22 85 LYS A CA 1
ATOM 663 C C . LYS A 1 85 ? 27.199 -13.986 -17.652 1.00 54.22 85 LYS A C 1
ATOM 665 O O . LYS A 1 85 ? 28.030 -14.883 -17.634 1.00 54.22 85 LYS A O 1
ATOM 670 N N . LYS A 1 86 ? 26.741 -13.461 -18.797 1.00 53.50 86 LYS A N 1
ATOM 671 C CA . LYS A 1 86 ? 27.232 -13.881 -20.122 1.00 53.50 86 LYS A CA 1
ATOM 672 C C . LYS A 1 86 ? 28.730 -13.637 -20.278 1.00 53.50 86 LYS A C 1
ATOM 674 O O . LYS A 1 86 ? 29.430 -14.537 -20.705 1.00 53.50 86 LYS A O 1
ATOM 679 N N . ALA A 1 87 ? 29.240 -12.479 -19.855 1.00 52.81 87 ALA A N 1
ATOM 680 C CA . ALA A 1 87 ? 30.674 -12.203 -19.896 1.00 52.81 87 ALA A CA 1
ATOM 681 C C . ALA A 1 87 ? 31.483 -13.147 -18.988 1.00 52.81 87 ALA A C 1
ATOM 683 O O . ALA A 1 87 ? 32.581 -13.543 -19.364 1.00 52.81 87 ALA A O 1
ATOM 684 N N . SER A 1 88 ? 30.966 -13.539 -17.816 1.00 52.72 88 SER A N 1
ATOM 685 C CA . SER A 1 88 ? 31.623 -14.549 -16.976 1.00 52.72 88 SER A CA 1
ATOM 686 C C . SER A 1 88 ? 31.549 -15.955 -17.572 1.00 52.72 88 SER A C 1
ATOM 688 O O . SER A 1 88 ? 32.520 -16.699 -17.460 1.00 52.72 88 SER A O 1
ATOM 690 N N . ASP A 1 89 ? 30.439 -16.302 -18.227 1.00 53.31 89 ASP A N 1
ATOM 691 C CA . ASP A 1 89 ? 30.267 -17.590 -18.901 1.00 53.31 89 ASP A CA 1
ATOM 692 C C . ASP A 1 89 ? 31.174 -17.680 -20.145 1.00 53.31 89 ASP A C 1
ATOM 694 O O . ASP A 1 89 ? 31.816 -18.703 -20.352 1.00 53.31 89 ASP A O 1
ATOM 698 N N . ASP A 1 90 ? 31.334 -16.594 -20.908 1.00 51.94 90 ASP A N 1
ATOM 699 C CA . ASP A 1 90 ? 32.236 -16.514 -22.067 1.00 51.94 90 ASP A CA 1
ATOM 700 C C . ASP A 1 90 ? 33.729 -16.550 -21.665 1.00 51.94 90 ASP A C 1
ATOM 702 O O . ASP A 1 90 ? 34.559 -17.059 -22.418 1.00 51.94 90 ASP A O 1
ATOM 706 N N . ILE A 1 91 ? 34.093 -16.061 -20.470 1.00 55.72 91 ILE A N 1
ATOM 707 C CA . ILE A 1 91 ? 35.463 -16.157 -19.919 1.00 55.72 91 ILE A CA 1
ATOM 708 C C . ILE A 1 91 ? 35.762 -17.567 -19.375 1.00 55.72 91 ILE A C 1
ATOM 710 O O . ILE A 1 91 ? 36.917 -17.984 -19.363 1.00 55.72 91 ILE A O 1
ATOM 714 N N . ALA A 1 92 ? 34.749 -18.322 -18.937 1.00 53.06 92 ALA A N 1
ATOM 715 C CA . ALA A 1 92 ? 34.926 -19.655 -18.355 1.00 53.06 92 ALA A CA 1
ATOM 716 C C . ALA A 1 92 ? 35.127 -20.784 -19.390 1.00 53.06 92 ALA A C 1
ATOM 718 O O . ALA A 1 92 ? 35.482 -21.897 -19.001 1.00 53.06 92 ALA A O 1
ATOM 719 N N . VAL A 1 93 ? 34.912 -20.520 -20.687 1.00 52.97 93 VAL A N 1
ATOM 720 C CA . VAL A 1 93 ? 35.093 -21.494 -21.789 1.00 52.97 93 VAL A CA 1
ATOM 721 C C . VAL A 1 93 ? 36.363 -21.211 -22.625 1.00 52.97 93 VAL A C 1
ATOM 723 O O . VAL A 1 93 ? 36.558 -21.818 -23.677 1.00 52.97 93 VAL A O 1
ATOM 726 N N . GLY A 1 94 ? 37.236 -20.303 -22.168 1.00 40.75 94 GLY A N 1
ATOM 727 C CA . GLY A 1 94 ? 38.514 -19.952 -22.811 1.00 40.75 94 GLY A CA 1
ATOM 728 C C . GLY A 1 94 ? 39.720 -20.706 -22.266 1.00 40.75 94 GLY A C 1
ATOM 729 O O . GLY A 1 94 ? 39.844 -20.798 -21.025 1.00 40.75 94 GLY A O 1
#

Foldseek 3Di:
DDAQWWWADPPPGDIDGHHDDDPDFDDDPRHGTHTDDPDPVVSVVVVVVVVVVVVVVVLQVVLVVCVVVVVPVSNCVPVVVVVVVVVVVVVVVD

InterPro domains:
  IPR004462 Desulfoferrodoxin, N-terminal domain [PF06397] (3-35)
  IPR004462 Desulfoferrodoxin, N-terminal domain [TIGR00319] (3-33)
  IPR004462 Desulfoferrodoxin, N-terminal domain [cd00974] (3-34)
  IPR009078 Ferritin-like superfamily [SSF47240] (41-75)
  IPR012347 Ferritin-like [G3DSA:1.20.1260.10] (35-78)
  IPR038094 Desulfoferrodoxin, N-terminal domain superfamily [G3DSA:2.20.28.100] (1-34)

pLDDT: mean 81.16, std 14.42, range [40.75, 94.88]

Sequence (94 aa):
MRQYESYKCNKCGNEIEVQEVGGGTLSCCGQEMEMVTENLTAVNLMKAFAGESQARNKYEFFSDVAYEEGLHRIALCKVGQEYFKKASDDIAVG

Radius of gyration: 23.9 Å; chains: 1; bounding box: 64×39×45 Å